Protein AF-A0A435GLZ5-F1 (afdb_monomer)

Solvent-accessible surface area (backbone atoms only — not comparable to full-atom values): 3056 Å² total; per-residue (Å²): 131,87,62,100,61,75,83,78,56,99,72,56,81,84,86,72,51,57,92,96,54,72,75,48,72,70,59,54,52,55,51,49,52,53,42,48,54,53,57,74,72,47,84,132

Structure (mmCIF, N/CA/C/O backbone):
data_AF-A0A435GLZ5-F1
#
_entry.id   AF-A0A435GLZ5-F1
#
loop_
_atom_site.group_PDB
_atom_site.id
_atom_site.type_symbol
_atom_site.label_atom_id
_atom_site.label_alt_id
_atom_site.label_comp_id
_atom_site.label_asym_id
_atom_site.label_entity_id
_atom_site.label_seq_id
_atom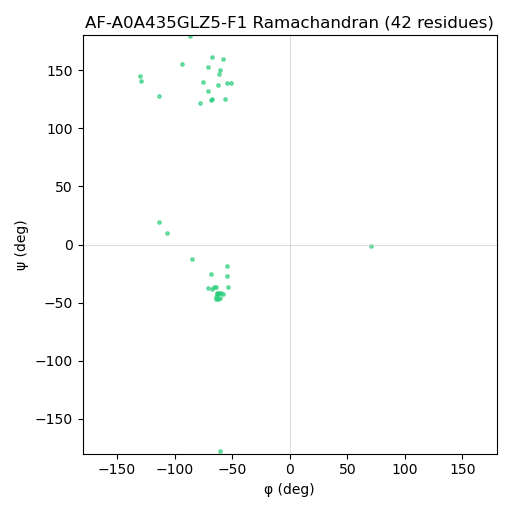_site.pdbx_PDB_ins_code
_atom_site.Cartn_x
_atom_site.Cartn_y
_atom_site.Cartn_z
_atom_site.occupancy
_atom_site.B_iso_or_equiv
_atom_site.auth_seq_id
_atom_site.auth_comp_id
_atom_site.auth_asym_id
_atom_site.auth_atom_id
_atom_site.pdbx_PDB_model_num
ATOM 1 N N . GL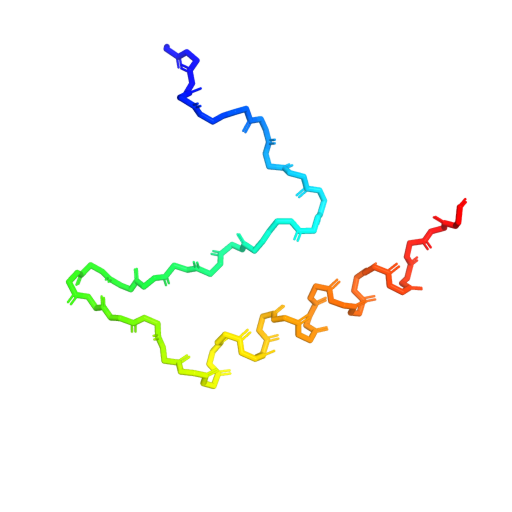U A 1 1 ? 16.954 20.718 5.315 1.00 44.50 1 GLU A N 1
ATOM 2 C CA . GLU A 1 1 ? 15.767 21.086 4.519 1.00 44.50 1 GLU A CA 1
ATOM 3 C C . GLU A 1 1 ? 14.554 20.285 4.980 1.00 44.50 1 GLU A C 1
ATOM 5 O O . GLU A 1 1 ? 14.637 19.058 4.963 1.00 44.50 1 GLU A O 1
ATOM 10 N N . PRO A 1 2 ? 13.458 20.908 5.447 1.00 61.00 2 PRO A N 1
ATOM 11 C CA . PRO A 1 2 ? 12.204 20.188 5.636 1.00 61.00 2 PRO A CA 1
ATOM 12 C C . PRO A 1 2 ? 11.665 19.787 4.254 1.00 61.00 2 PRO A C 1
ATOM 14 O O . PRO A 1 2 ? 11.557 20.618 3.356 1.00 61.00 2 PRO A O 1
ATOM 17 N N . GLY A 1 3 ? 11.388 18.498 4.050 1.00 73.88 3 GLY A N 1
ATOM 18 C CA . GLY A 1 3 ? 10.885 17.996 2.771 1.00 73.88 3 GLY A CA 1
ATOM 19 C C . GLY A 1 3 ? 9.543 18.630 2.384 1.00 73.88 3 GLY A C 1
ATOM 20 O O . GLY A 1 3 ? 8.735 18.952 3.252 1.00 73.88 3 GLY A O 1
ATOM 21 N N . LEU A 1 4 ? 9.289 18.756 1.072 1.00 80.38 4 LEU A N 1
ATOM 22 C CA . LEU A 1 4 ? 8.033 19.276 0.491 1.00 80.38 4 LEU A CA 1
ATOM 23 C C . LEU A 1 4 ? 6.777 18.540 0.983 1.00 80.38 4 LEU A C 1
ATOM 25 O O . LEU A 1 4 ? 5.662 19.042 0.867 1.00 80.38 4 LEU A O 1
ATOM 29 N N . THR A 1 5 ? 6.958 17.342 1.529 1.00 74.81 5 THR A N 1
ATOM 30 C CA . THR A 1 5 ? 5.915 16.550 2.163 1.00 74.81 5 THR A CA 1
ATOM 31 C C . THR A 1 5 ? 6.221 16.433 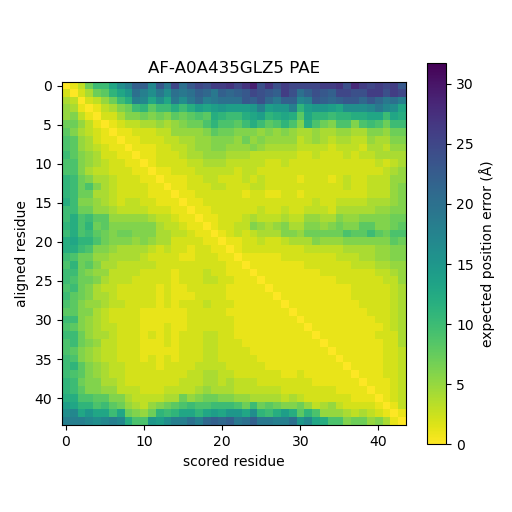3.650 1.00 74.81 5 THR A C 1
ATOM 33 O O . THR A 1 5 ? 7.317 16.003 4.019 1.00 74.81 5 THR A O 1
ATOM 36 N N . GLY A 1 6 ? 5.248 16.760 4.500 1.00 83.06 6 GLY A N 1
ATOM 37 C CA . GLY A 1 6 ? 5.324 16.467 5.930 1.00 83.06 6 GLY A CA 1
ATOM 38 C C . GLY A 1 6 ? 5.436 14.960 6.224 1.00 83.06 6 GLY A C 1
ATOM 39 O O . GLY A 1 6 ? 5.487 14.137 5.303 1.00 83.06 6 GLY A O 1
ATOM 40 N N . PRO A 1 7 ? 5.462 14.566 7.510 1.00 87.38 7 PRO A N 1
ATOM 41 C CA . PRO A 1 7 ? 5.521 13.161 7.893 1.00 87.38 7 PRO A CA 1
ATOM 42 C C . PRO A 1 7 ? 4.388 12.355 7.251 1.00 87.38 7 PRO A C 1
ATOM 44 O O . PRO A 1 7 ? 3.241 12.803 7.189 1.00 87.38 7 PRO A O 1
ATOM 47 N N . ARG A 1 8 ? 4.702 11.145 6.782 1.00 87.19 8 ARG A N 1
ATOM 48 C CA . ARG A 1 8 ? 3.687 10.233 6.246 1.00 87.19 8 ARG A CA 1
ATOM 49 C C . ARG A 1 8 ? 2.688 9.861 7.347 1.00 87.19 8 ARG A C 1
ATOM 51 O O . ARG A 1 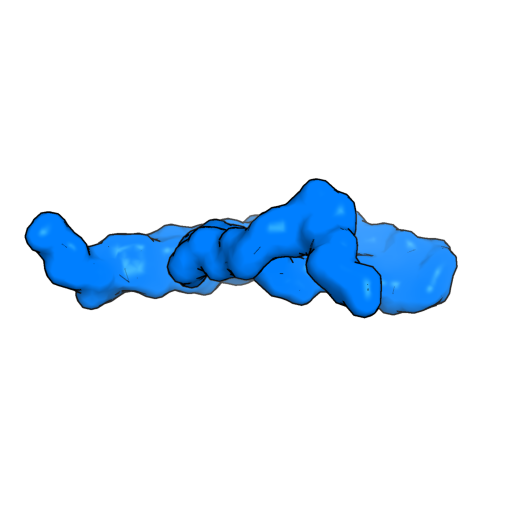8 ? 3.081 9.557 8.471 1.00 87.19 8 ARG A O 1
ATOM 58 N N . GLY A 1 9 ? 1.400 9.844 7.007 1.00 89.19 9 GLY A N 1
ATOM 59 C CA . GLY A 1 9 ? 0.360 9.326 7.897 1.00 89.19 9 GLY A CA 1
ATOM 60 C C . GLY A 1 9 ? 0.479 7.811 8.103 1.00 89.19 9 GLY A C 1
ATOM 61 O O . GLY A 1 9 ? 1.078 7.111 7.289 1.00 89.19 9 GLY A O 1
ATOM 62 N N . ARG A 1 10 ? -0.152 7.289 9.165 1.00 89.00 10 ARG A N 1
ATOM 63 C CA . ARG A 1 10 ? -0.100 5.864 9.567 1.00 89.00 10 ARG A CA 1
ATOM 64 C C . ARG A 1 10 ? -0.505 4.878 8.460 1.00 89.00 10 ARG A C 1
ATOM 66 O O . ARG A 1 10 ? -0.041 3.746 8.465 1.00 89.00 10 ARG A O 1
ATOM 73 N N . TYR A 1 11 ? -1.345 5.310 7.522 1.00 91.69 11 TYR A N 1
ATOM 74 C CA . TYR A 1 11 ? -1.845 4.485 6.416 1.00 91.69 11 TYR A CA 1
ATOM 75 C C . TYR A 1 11 ? -1.352 4.959 5.042 1.00 91.69 11 TYR A C 1
ATOM 77 O O . TYR A 1 11 ? -1.970 4.667 4.023 1.00 91.69 11 TYR A O 1
ATOM 85 N N . ALA A 1 12 ? -0.271 5.740 4.993 1.00 92.75 12 ALA A N 1
ATOM 86 C CA . ALA A 1 12 ? 0.309 6.165 3.729 1.00 92.75 12 ALA A CA 1
ATOM 87 C C . ALA A 1 12 ? 1.127 5.023 3.109 1.00 92.75 12 ALA A C 1
ATOM 89 O O . ALA A 1 12 ? 2.103 4.576 3.708 1.00 92.75 12 ALA A O 1
ATOM 90 N N . SER A 1 13 ? 0.771 4.614 1.887 1.00 93.50 13 SER A N 1
ATOM 91 C CA . SER A 1 13 ? 1.480 3.571 1.128 1.00 93.50 13 SER A CA 1
ATOM 92 C C . SER A 1 13 ? 2.979 3.832 1.049 1.00 93.50 13 SER A C 1
ATOM 94 O O . SER A 1 13 ? 3.386 4.966 0.836 1.00 93.50 13 SER A O 1
ATOM 96 N N . THR A 1 14 ? 3.814 2.811 1.188 1.00 91.19 14 THR A N 1
ATOM 97 C CA . THR A 1 14 ? 5.271 2.934 0.983 1.00 91.19 14 THR A CA 1
ATOM 98 C C . THR A 1 14 ? 5.733 2.291 -0.320 1.00 91.19 14 THR A C 1
ATOM 100 O O . THR A 1 14 ? 6.931 2.141 -0.543 1.00 91.19 14 THR A O 1
ATOM 103 N N . LEU A 1 15 ? 4.786 1.898 -1.174 1.00 95.06 15 LEU A N 1
ATOM 104 C CA . LEU A 1 15 ? 5.065 1.217 -2.427 1.00 95.06 15 LEU A CA 1
ATOM 105 C C . LEU A 1 15 ? 5.756 2.172 -3.402 1.00 95.06 15 LEU A C 1
ATOM 107 O O . LEU A 1 15 ? 5.247 3.251 -3.711 1.00 95.06 15 LEU A O 1
ATOM 111 N N . LEU A 1 16 ? 6.925 1.762 -3.881 1.00 94.38 16 LEU A N 1
ATOM 112 C CA . LEU A 1 16 ? 7.726 2.494 -4.850 1.00 94.38 16 LEU A CA 1
ATOM 113 C C . LEU A 1 16 ? 8.103 1.549 -5.983 1.00 94.38 16 LEU A C 1
ATOM 115 O O . LEU A 1 16 ? 8.433 0.388 -5.750 1.00 94.38 16 LEU A O 1
ATOM 119 N N . ALA A 1 17 ? 8.087 2.066 -7.208 1.00 95.06 17 ALA A N 1
ATOM 120 C CA . ALA A 1 17 ? 8.691 1.364 -8.326 1.00 95.06 17 ALA A CA 1
ATOM 121 C C . ALA A 1 17 ? 10.219 1.378 -8.195 1.00 95.06 17 ALA A C 1
ATOM 123 O O . ALA A 1 17 ? 10.809 2.318 -7.654 1.00 95.06 17 ALA A O 1
ATOM 124 N N . SER A 1 18 ? 10.868 0.369 -8.769 1.00 92.69 18 SER A N 1
ATOM 125 C CA . SER A 1 18 ? 12.305 0.410 -9.042 1.00 92.69 18 SER A CA 1
ATOM 126 C C . SER A 1 18 ? 12.650 1.600 -9.949 1.00 92.69 18 SER A C 1
ATOM 128 O O . SER A 1 18 ? 11.790 2.117 -10.664 1.00 92.69 18 SER A O 1
ATOM 130 N N . HIS A 1 19 ? 13.915 2.028 -9.965 1.00 92.88 19 HIS A N 1
ATOM 131 C CA . HIS A 1 19 ? 14.353 3.119 -10.840 1.00 92.88 19 HIS A CA 1
ATOM 132 C C . HIS A 1 19 ? 14.037 2.815 -12.316 1.00 92.88 19 HIS A C 1
ATOM 134 O O . HIS A 1 19 ? 14.413 1.764 -12.827 1.00 92.88 19 HIS A O 1
ATOM 140 N N . GLY A 1 20 ? 13.312 3.720 -12.983 1.00 93.19 20 GLY A N 1
ATOM 141 C CA . GLY A 1 20 ? 12.835 3.531 -14.362 1.00 93.19 20 GLY A CA 1
ATOM 142 C C . GLY A 1 20 ? 11.719 2.488 -14.527 1.00 93.19 20 GLY A C 1
ATOM 143 O O . GLY A 1 20 ? 11.229 2.284 -15.636 1.00 93.19 20 GLY A O 1
ATOM 144 N N . GLY A 1 21 ? 11.304 1.840 -13.439 1.00 95.25 21 GLY A N 1
ATOM 145 C CA . GLY A 1 21 ? 10.235 0.854 -13.411 1.00 95.25 21 GLY A CA 1
ATOM 146 C C . GLY A 1 21 ? 8.852 1.472 -13.234 1.00 95.25 21 GLY A C 1
ATOM 147 O O 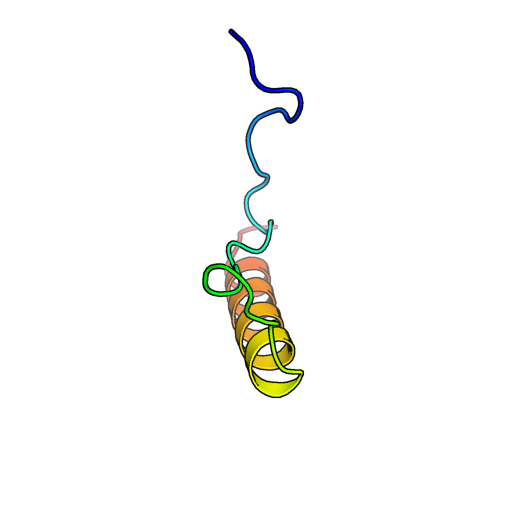. GLY A 1 21 ? 8.675 2.684 -13.095 1.00 95.25 21 GLY A O 1
ATOM 148 N N . ARG A 1 22 ? 7.845 0.600 -13.212 1.00 96.19 22 ARG A N 1
ATOM 149 C CA . ARG A 1 22 ? 6.459 0.940 -12.886 1.00 96.19 22 ARG A CA 1
ATOM 150 C C . ARG A 1 22 ? 5.956 -0.033 -11.837 1.00 96.19 22 ARG A C 1
ATOM 152 O O . ARG A 1 22 ? 6.301 -1.207 -11.888 1.00 96.19 22 ARG A O 1
ATOM 159 N N . VAL A 1 23 ? 5.121 0.464 -10.937 1.00 96.56 23 VAL A N 1
ATOM 160 C CA . VAL A 1 23 ? 4.336 -0.399 -10.058 1.00 96.56 23 VAL A CA 1
ATOM 161 C C . VAL A 1 23 ? 3.265 -1.076 -10.906 1.00 96.56 23 VAL A C 1
ATOM 163 O O . VAL A 1 23 ? 2.591 -0.406 -11.696 1.00 96.56 23 VAL A O 1
ATOM 166 N N . VAL A 1 24 ? 3.110 -2.388 -10.763 1.00 96.94 24 VA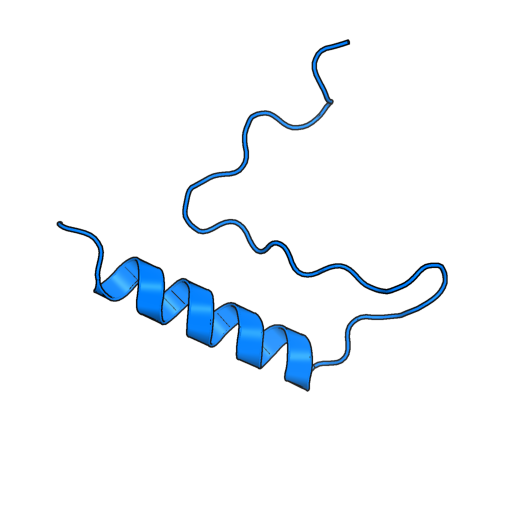L A N 1
ATOM 167 C CA . VAL A 1 24 ? 2.074 -3.138 -11.485 1.00 96.94 24 VAL A CA 1
ATOM 168 C C . VAL A 1 24 ? 0.800 -3.275 -10.645 1.00 96.94 24 VAL A C 1
ATOM 170 O O . VAL A 1 24 ? 0.866 -3.236 -9.417 1.00 96.94 24 VAL A O 1
ATOM 173 N N . PRO A 1 25 ? -0.383 -3.464 -11.265 1.00 98.00 25 PRO A N 1
ATOM 174 C CA . PRO A 1 25 ? -1.653 -3.476 -10.535 1.00 98.00 25 PRO A CA 1
ATOM 175 C C . PRO A 1 25 ? -1.705 -4.461 -9.361 1.00 98.00 25 PRO A C 1
ATOM 177 O O . PRO A 1 25 ? -2.266 -4.135 -8.320 1.00 98.00 25 PRO A O 1
ATOM 180 N N . VAL A 1 26 ? -1.082 -5.636 -9.497 1.00 97.88 26 VAL A N 1
ATOM 181 C CA . VAL A 1 26 ? -1.058 -6.650 -8.430 1.00 97.88 26 VAL A CA 1
ATOM 182 C C . VAL A 1 26 ? -0.321 -6.165 -7.175 1.00 97.88 26 VAL A C 1
ATOM 184 O O . VAL A 1 26 ? -0.775 -6.420 -6.064 1.00 97.88 26 VAL A O 1
ATOM 187 N N . GLU A 1 27 ? 0.757 -5.396 -7.331 1.00 97.56 27 GLU A N 1
ATOM 188 C CA . GLU A 1 27 ? 1.510 -4.829 -6.205 1.00 97.56 27 GLU A CA 1
ATOM 189 C C . GLU A 1 27 ? 0.709 -3.727 -5.503 1.00 97.56 27 GLU A C 1
ATOM 191 O O . GLU A 1 27 ? 0.726 -3.630 -4.276 1.00 97.56 27 GLU A O 1
ATOM 196 N N . VAL A 1 28 ? -0.036 -2.924 -6.273 1.00 97.50 28 VAL A N 1
ATOM 197 C CA . VAL A 1 28 ? -0.918 -1.880 -5.728 1.00 97.50 28 VAL A CA 1
ATOM 198 C C . VAL A 1 28 ? -2.009 -2.495 -4.858 1.00 97.50 28 VAL A C 1
ATOM 200 O O . VAL A 1 28 ? -2.248 -2.014 -3.750 1.00 97.50 28 VAL A O 1
ATOM 203 N N . VAL A 1 29 ? -2.662 -3.553 -5.347 1.00 98.31 29 VAL A N 1
ATOM 204 C CA . VAL A 1 29 ? -3.734 -4.231 -4.605 1.00 98.31 29 VAL A CA 1
ATOM 205 C C . VAL A 1 29 ? -3.185 -4.854 -3.322 1.00 98.31 29 VAL A C 1
ATOM 207 O O . VAL A 1 29 ? -3.753 -4.624 -2.257 1.00 98.31 29 VAL A O 1
ATOM 210 N N . ALA A 1 30 ? -2.040 -5.539 -3.388 1.00 98.12 30 ALA A N 1
ATOM 211 C CA . ALA A 1 30 ? -1.418 -6.142 -2.210 1.00 98.12 30 ALA A CA 1
ATOM 212 C C . ALA A 1 30 ? -1.066 -5.104 -1.123 1.00 98.12 30 ALA A C 1
ATOM 214 O O . ALA A 1 30 ? -1.311 -5.321 0.066 1.00 98.12 30 ALA A O 1
ATOM 215 N N . GLU A 1 31 ? -0.529 -3.943 -1.508 1.00 97.88 31 GLU A N 1
ATOM 216 C CA . GLU A 1 31 ? -0.251 -2.864 -0.553 1.00 97.88 31 GLU A CA 1
ATOM 217 C C . GLU A 1 31 ? -1.546 -2.265 0.021 1.00 97.88 31 GLU A C 1
ATOM 219 O O . GLU A 1 31 ? -1.614 -1.971 1.216 1.00 97.88 31 GLU A O 1
ATOM 224 N N . ALA A 1 32 ? -2.597 -2.116 -0.789 1.00 97.81 32 ALA A N 1
ATOM 225 C CA . ALA A 1 32 ? -3.887 -1.621 -0.315 1.00 97.81 32 ALA A CA 1
ATOM 226 C C . ALA A 1 32 ? -4.518 -2.563 0.725 1.00 97.81 32 ALA A C 1
ATOM 228 O O . ALA A 1 32 ? -5.003 -2.097 1.758 1.00 97.81 32 ALA A O 1
ATOM 229 N N . GLU A 1 33 ? -4.463 -3.876 0.499 1.00 98.12 33 GLU A N 1
ATOM 230 C CA . GLU A 1 33 ? -4.946 -4.889 1.444 1.00 98.12 33 GLU A CA 1
ATOM 231 C C . GLU A 1 33 ? -4.179 -4.842 2.769 1.00 98.12 33 GLU A C 1
ATOM 233 O O . GLU A 1 33 ? -4.782 -4.855 3.845 1.00 98.12 33 GLU A O 1
ATOM 238 N N . LYS A 1 34 ? -2.851 -4.696 2.712 1.00 96.62 34 LYS A N 1
ATOM 239 C CA . LYS A 1 34 ? -2.009 -4.533 3.904 1.00 96.62 34 LYS A CA 1
ATOM 240 C C . LYS A 1 34 ? -2.379 -3.280 4.703 1.00 96.62 34 LYS A C 1
ATOM 242 O O . LYS A 1 34 ? -2.503 -3.342 5.927 1.00 96.62 34 LYS A O 1
ATOM 247 N N . LEU A 1 35 ? -2.564 -2.142 4.032 1.00 97.19 35 LEU A N 1
ATOM 248 C CA . LEU A 1 35 ? -2.960 -0.891 4.688 1.00 97.19 35 LEU A CA 1
ATOM 249 C C . LEU A 1 35 ? -4.369 -0.982 5.283 1.00 97.19 35 LEU A C 1
ATOM 251 O O . LEU A 1 35 ? -4.615 -0.451 6.368 1.00 97.19 35 LEU A O 1
ATOM 255 N N . LEU A 1 36 ? -5.282 -1.680 4.605 1.00 96.19 36 LEU A N 1
ATOM 256 C CA . LEU A 1 36 ? -6.623 -1.947 5.110 1.00 96.19 36 LEU A CA 1
ATOM 257 C C . LEU A 1 36 ? -6.577 -2.809 6.376 1.00 96.19 36 LEU A C 1
ATOM 259 O O . LEU A 1 36 ? -7.206 -2.451 7.370 1.00 96.19 36 LEU A O 1
ATOM 263 N N . ALA A 1 37 ? -5.796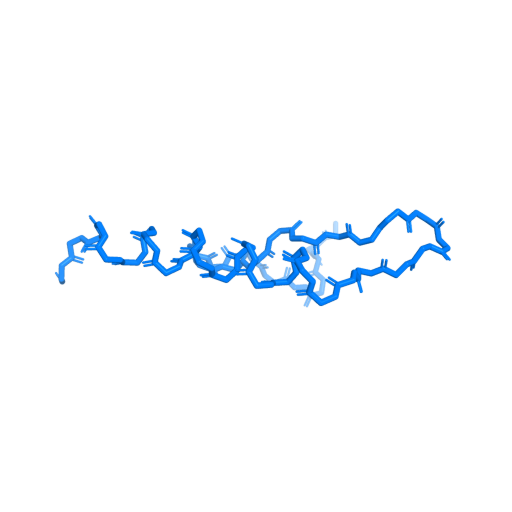 -3.891 6.377 1.00 96.06 37 ALA A N 1
ATOM 264 C CA . ALA A 1 37 ? -5.614 -4.735 7.554 1.00 96.06 37 ALA A CA 1
ATOM 265 C C . ALA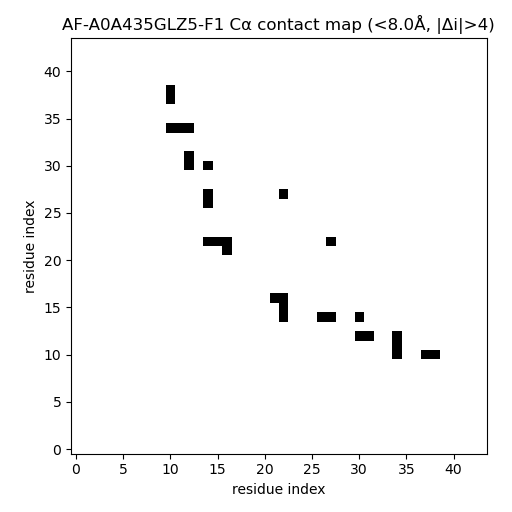 A 1 37 ? -5.060 -3.935 8.745 1.00 96.06 37 ALA A C 1
ATOM 267 O O . ALA A 1 37 ? -5.576 -4.050 9.856 1.00 96.06 37 ALA A O 1
ATOM 268 N N . LEU A 1 38 ? -4.077 -3.057 8.507 1.00 94.00 38 LEU A N 1
ATOM 269 C CA . LEU A 1 38 ? -3.530 -2.173 9.540 1.00 94.00 38 LEU A CA 1
ATOM 270 C C . LEU A 1 38 ? -4.594 -1.221 10.106 1.00 94.00 38 LEU A C 1
ATOM 272 O O . LEU A 1 38 ? -4.649 -1.003 11.314 1.00 94.00 38 LEU A O 1
ATOM 276 N N . LYS A 1 39 ? -5.450 -0.659 9.245 1.00 93.19 39 LYS A N 1
ATOM 277 C CA . LYS A 1 39 ? -6.548 0.216 9.670 1.00 93.19 39 LYS A CA 1
ATOM 278 C C . LYS A 1 39 ? -7.562 -0.525 10.538 1.00 93.19 39 LYS A C 1
ATOM 280 O O . LYS A 1 39 ? -8.011 0.034 11.530 1.00 93.19 39 LYS A O 1
ATOM 285 N N . LEU A 1 40 ? -7.912 -1.759 10.181 1.00 94.56 40 LEU A N 1
ATOM 286 C CA . LEU A 1 40 ? -8.878 -2.569 10.932 1.00 94.56 40 LEU A CA 1
ATOM 287 C C . LEU A 1 40 ? -8.361 -2.996 12.313 1.00 94.56 40 LEU A C 1
ATOM 289 O O . LEU A 1 40 ? -9.158 -3.245 13.209 1.00 94.56 40 LEU A O 1
ATOM 293 N N . GLN A 1 41 ? -7.043 -3.075 12.490 1.00 91.44 41 GLN A N 1
ATOM 294 C CA . GLN A 1 41 ? -6.413 -3.394 13.774 1.0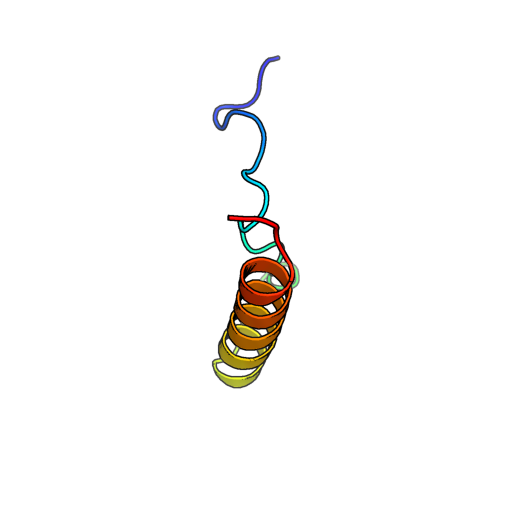0 91.44 41 GLN A CA 1
ATOM 295 C C . GLN A 1 41 ? -6.220 -2.168 14.673 1.00 91.44 41 GLN A C 1
ATOM 297 O O . GLN A 1 41 ? -5.886 -2.312 15.850 1.00 91.44 41 GLN A O 1
ATOM 302 N N . ALA A 1 42 ? -6.383 -0.958 14.135 1.00 85.94 42 ALA A N 1
ATOM 303 C CA . ALA A 1 42 ? -6.219 0.250 14.919 1.00 85.94 42 ALA A CA 1
ATOM 304 C C . ALA A 1 42 ? -7.430 0.471 15.841 1.00 85.94 42 ALA A C 1
ATOM 306 O O . ALA A 1 42 ? -8.568 0.262 15.417 1.00 85.94 42 ALA A O 1
ATOM 307 N N . PRO A 1 43 ? -7.204 0.918 17.089 1.00 76.88 43 PRO A N 1
ATOM 308 C CA . PRO A 1 43 ? -8.293 1.295 17.979 1.00 76.88 43 PRO A CA 1
ATOM 309 C C . PRO A 1 43 ? -9.095 2.466 17.393 1.00 76.88 43 PRO A C 1
ATOM 311 O O . PRO A 1 43 ? -8.529 3.317 16.696 1.00 76.88 43 PRO A O 1
ATOM 314 N N . ALA A 1 44 ? -10.403 2.452 17.670 1.00 72.00 44 ALA A N 1
ATOM 315 C CA . ALA A 1 44 ? -11.377 3.446 17.218 1.00 72.00 44 ALA A CA 1
ATOM 316 C C . ALA A 1 44 ? -11.152 4.826 17.849 1.00 72.00 44 ALA A C 1
ATOM 318 O O . ALA A 1 44 ? -10.771 4.876 19.042 1.00 72.00 44 ALA A O 1
#

Mean predicted aligned error: 5.11 Å

Foldseek 3Di:
DQDPDDDDDPLRFPDDADVVGDDDPVNVVVSNVVSVVVVVPDDD

pLDDT: mean 90.07, std 10.8, range [44.5, 98.31]

Sequence (44 aa):
EPGLTGPRGRYASTLLASHGGRVVPVEVVAEAEKLLALKLQAPA

Secondary structure (DSSP, 8-state):
---SS-PPPTT-----PPTT----HHHHHHHHHHHHHHHHHS--

Radius of gyration: 13.24 Å; Cα contacts (8 Å, |Δi|>4): 15; chains: 1; bounding box: 27×28×32 Å